Protein AF-A0A3D3TN47-F1 (afdb_monomer_lite)

Structure (mmCIF, N/CA/C/O backbone):
data_AF-A0A3D3TN47-F1
#
_entry.id   AF-A0A3D3TN47-F1
#
loop_
_atom_site.group_PDB
_atom_site.id
_atom_site.type_symbol
_atom_site.label_atom_id
_atom_site.label_alt_id
_atom_site.label_comp_id
_atom_site.label_asym_id
_atom_site.label_entity_id
_atom_site.label_seq_id
_atom_site.pdbx_PDB_ins_code
_atom_site.Cartn_x
_atom_site.Cartn_y
_atom_site.Cartn_z
_atom_site.occupancy
_atom_site.B_iso_or_equiv
_atom_site.auth_seq_id
_atom_site.auth_comp_id
_atom_site.auth_asym_id
_atom_site.auth_atom_id
_atom_site.pdbx_PDB_model_num
ATOM 1 N N . MET A 1 1 ? -16.042 -6.419 -4.674 1.00 42.53 1 MET A N 1
ATOM 2 C CA . MET A 1 1 ? -15.156 -5.828 -3.650 1.00 42.53 1 MET A CA 1
ATOM 3 C C . MET A 1 1 ? -13.890 -6.664 -3.668 1.00 42.53 1 MET A C 1
ATOM 5 O O . MET A 1 1 ? -14.024 -7.875 -3.584 1.00 42.53 1 MET A O 1
ATOM 9 N N . GLY A 1 2 ? -12.740 -6.071 -3.995 1.00 46.91 2 GLY A N 1
ATOM 10 C CA . GLY A 1 2 ? -11.535 -6.812 -4.398 1.00 46.91 2 GLY A CA 1
ATOM 11 C C . GLY A 1 2 ? -10.475 -6.893 -3.302 1.00 46.91 2 GLY A C 1
ATOM 12 O O . GLY A 1 2 ? -10.335 -5.960 -2.513 1.00 46.91 2 GLY A O 1
ATOM 13 N N . GLU A 1 3 ? -9.739 -8.002 -3.286 1.00 45.47 3 GLU A N 1
ATOM 14 C CA . GLU A 1 3 ? -8.538 -8.207 -2.473 1.00 45.47 3 GLU A CA 1
ATOM 15 C C . GLU A 1 3 ? -7.293 -7.665 -3.191 1.00 45.47 3 GLU A C 1
ATOM 17 O O . GLU A 1 3 ? -7.209 -7.686 -4.422 1.00 45.47 3 GLU A O 1
ATOM 22 N N . LEU A 1 4 ? -6.326 -7.166 -2.419 1.00 60.03 4 LEU A N 1
ATOM 23 C CA . LEU A 1 4 ? -5.066 -6.619 -2.922 1.00 60.03 4 LEU A CA 1
ATOM 24 C C . LEU A 1 4 ? -3.936 -7.619 -2.718 1.00 60.03 4 LEU A C 1
ATOM 26 O O . LEU A 1 4 ? -3.632 -7.964 -1.579 1.00 60.03 4 LEU A O 1
ATOM 30 N N . PHE A 1 5 ? -3.294 -8.027 -3.812 1.00 53.28 5 PHE A N 1
ATOM 31 C CA . PHE A 1 5 ? -2.181 -8.974 -3.810 1.00 53.28 5 PHE A CA 1
ATOM 32 C C . PHE A 1 5 ? -0.846 -8.237 -3.952 1.00 53.28 5 PHE A C 1
ATOM 34 O O . PHE A 1 5 ? -0.632 -7.523 -4.932 1.00 53.28 5 PHE A O 1
ATOM 41 N N . PHE A 1 6 ? 0.076 -8.452 -3.015 1.00 59.81 6 PHE A N 1
ATOM 42 C CA . PHE A 1 6 ? 1.464 -7.993 -3.117 1.00 59.81 6 PHE A CA 1
ATOM 43 C C . PHE A 1 6 ? 2.414 -9.184 -3.105 1.00 59.81 6 PHE A C 1
ATOM 45 O O . PHE A 1 6 ? 2.288 -10.053 -2.248 1.00 59.81 6 PHE A O 1
ATOM 52 N N . ILE A 1 7 ? 3.376 -9.225 -4.027 1.00 49.03 7 ILE A N 1
ATOM 53 C CA . ILE A 1 7 ? 4.426 -10.251 -4.027 1.00 49.03 7 ILE A CA 1
ATOM 54 C C . ILE A 1 7 ? 5.435 -9.889 -2.941 1.00 49.03 7 ILE A C 1
ATOM 56 O O . ILE A 1 7 ? 6.019 -8.806 -2.960 1.00 49.03 7 ILE A O 1
ATOM 60 N N . LYS A 1 8 ? 5.642 -10.797 -1.991 1.00 49.28 8 LYS A N 1
ATOM 61 C CA . LYS A 1 8 ? 6.724 -10.718 -1.016 1.00 49.28 8 LYS A CA 1
ATOM 62 C C . LYS A 1 8 ? 7.684 -11.849 -1.351 1.00 49.28 8 LYS A C 1
ATOM 64 O O . LYS A 1 8 ? 7.360 -13.002 -1.093 1.00 49.28 8 LYS A O 1
ATOM 69 N N . SER A 1 9 ? 8.862 -11.501 -1.855 1.00 44.03 9 SER A N 1
ATOM 70 C CA . SER A 1 9 ? 10.006 -12.384 -2.136 1.00 44.03 9 SER A CA 1
ATOM 71 C C . SER A 1 9 ? 10.052 -13.091 -3.491 1.00 44.03 9 SER A C 1
ATOM 73 O O . SER A 1 9 ? 9.040 -13.411 -4.117 1.00 44.03 9 SER A O 1
ATOM 75 N N . ASP A 1 10 ? 11.296 -13.388 -3.851 1.00 51.84 10 ASP A N 1
ATOM 76 C CA . ASP A 1 10 ? 11.795 -14.149 -4.996 1.00 51.84 10 ASP A CA 1
ATOM 77 C C . ASP A 1 10 ? 11.245 -15.594 -5.053 1.00 51.84 10 ASP A C 1
ATOM 79 O O . ASP A 1 10 ? 11.454 -16.304 -6.033 1.00 51.84 10 ASP A O 1
ATOM 83 N N . GLU A 1 11 ? 10.506 -16.022 -4.022 1.00 54.69 11 GLU A N 1
ATOM 84 C CA . GLU A 1 11 ? 9.894 -17.349 -3.885 1.00 54.69 11 GLU A CA 1
ATOM 85 C C . GLU A 1 11 ? 8.419 -17.403 -4.337 1.00 54.69 11 GLU A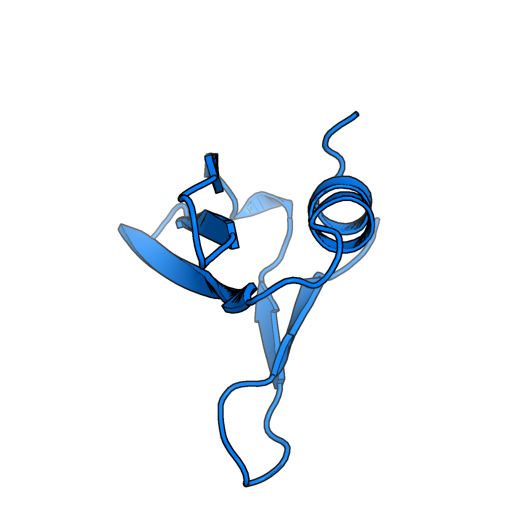 C 1
ATOM 87 O O . GLU A 1 11 ? 7.793 -18.459 -4.271 1.00 54.69 11 GLU A O 1
ATOM 92 N N . GLY A 1 12 ? 7.837 -16.291 -4.812 1.00 55.25 12 GLY A N 1
ATOM 93 C CA . GLY A 1 12 ? 6.488 -16.282 -5.405 1.00 55.25 12 GLY A CA 1
ATOM 94 C C . GLY A 1 12 ? 5.328 -16.269 -4.400 1.00 55.25 12 GLY A C 1
ATOM 95 O O . GLY A 1 12 ? 4.200 -16.612 -4.751 1.00 55.25 12 GLY A O 1
ATOM 96 N N . ASN A 1 13 ? 5.578 -15.859 -3.156 1.00 53.62 13 ASN A N 1
ATOM 97 C CA . ASN A 1 13 ? 4.538 -15.738 -2.135 1.00 53.62 13 ASN A CA 1
ATOM 98 C C . ASN A 1 13 ? 3.777 -14.406 -2.256 1.00 53.62 13 ASN A C 1
ATOM 100 O O . ASN A 1 13 ? 4.381 -13.341 -2.407 1.00 53.62 13 ASN A O 1
ATOM 104 N N . TYR A 1 14 ? 2.447 -14.452 -2.126 1.00 63.53 14 TYR A N 1
ATOM 105 C CA . TYR A 1 14 ? 1.584 -13.268 -2.135 1.00 63.53 14 TYR A CA 1
ATOM 106 C C . TYR A 1 14 ? 1.070 -12.952 -0.727 1.00 63.53 14 TYR A C 1
ATOM 108 O O . TYR A 1 14 ? 0.620 -13.838 -0.004 1.00 63.53 14 TYR A O 1
ATOM 116 N N . ILE A 1 15 ? 1.085 -11.676 -0.350 1.00 67.81 15 ILE A N 1
ATOM 117 C CA . ILE A 1 15 ? 0.325 -11.150 0.784 1.00 67.81 15 ILE A CA 1
ATOM 118 C C . ILE A 1 15 ? -0.998 -10.607 0.244 1.00 67.81 15 ILE A C 1
ATOM 120 O O . ILE A 1 15 ? -0.983 -9.738 -0.629 1.00 67.81 15 ILE A O 1
ATOM 124 N N . SER A 1 16 ? -2.118 -11.087 0.791 1.00 75.00 16 SER A N 1
ATOM 125 C CA . SER A 1 16 ? -3.439 -10.483 0.589 1.00 75.00 16 SER A CA 1
ATOM 126 C C . SER A 1 16 ? -3.763 -9.559 1.764 1.00 75.00 16 SER A C 1
ATOM 128 O O . SER A 1 16 ? -3.687 -9.977 2.924 1.00 75.00 16 SER A O 1
ATOM 130 N N . ILE A 1 17 ? -4.088 -8.295 1.479 1.00 79.38 17 ILE A N 1
ATOM 131 C CA . ILE A 1 17 ? -4.556 -7.329 2.483 1.00 79.38 17 ILE A CA 1
ATOM 132 C C . ILE A 1 17 ? -6.013 -6.978 2.157 1.00 79.38 17 ILE A C 1
ATOM 134 O O . ILE A 1 17 ? -6.262 -6.361 1.116 1.00 79.38 17 ILE A O 1
ATOM 138 N N . PRO A 1 18 ? -6.980 -7.315 3.031 1.00 82.44 18 PRO A N 1
ATOM 139 C CA 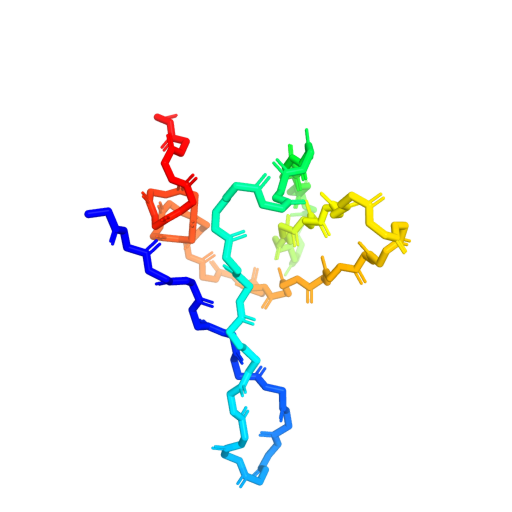. PRO A 1 18 ? -8.370 -6.920 2.835 1.00 82.44 18 PRO A CA 1
ATOM 140 C C . PRO A 1 18 ? -8.518 -5.393 2.856 1.00 82.44 18 PRO A C 1
ATOM 142 O O . PRO A 1 18 ? -7.929 -4.710 3.701 1.00 82.44 18 PRO A O 1
ATOM 145 N N . ARG A 1 19 ? -9.304 -4.837 1.926 1.00 82.31 19 ARG A N 1
ATOM 146 C CA . ARG A 1 19 ? -9.419 -3.380 1.724 1.00 82.31 19 ARG A CA 1
ATOM 147 C C . ARG A 1 19 ? -9.949 -2.658 2.960 1.00 82.31 19 ARG A C 1
ATOM 149 O O . ARG A 1 19 ? -9.530 -1.533 3.236 1.00 82.31 19 ARG A O 1
ATOM 156 N N . GLU A 1 20 ? -10.855 -3.299 3.683 1.00 87.44 20 GLU A N 1
ATOM 157 C CA . GLU A 1 20 ? -11.473 -2.834 4.922 1.00 87.44 20 GLU A CA 1
ATOM 158 C C . GLU A 1 20 ? -10.467 -2.656 6.061 1.00 87.44 20 GLU A C 1
ATOM 160 O O . GLU A 1 20 ? -10.691 -1.846 6.958 1.00 87.44 20 GLU A O 1
ATOM 165 N N . ARG A 1 21 ? -9.329 -3.355 5.999 1.00 88.62 21 ARG A N 1
ATOM 166 C CA . ARG A 1 21 ? -8.260 -3.235 6.993 1.00 88.62 21 ARG A CA 1
ATOM 167 C C . ARG A 1 21 ? -7.311 -2.085 6.694 1.00 88.62 21 ARG A C 1
ATOM 169 O O . ARG A 1 21 ? -6.530 -1.713 7.565 1.00 88.62 21 ARG A O 1
ATOM 176 N N . ILE A 1 22 ? -7.349 -1.516 5.488 1.00 90.56 22 ILE A N 1
ATOM 177 C CA . ILE A 1 22 ? -6.475 -0.411 5.085 1.00 90.56 22 ILE A CA 1
ATOM 178 C C . ILE A 1 22 ? -7.012 0.894 5.668 1.00 90.56 22 ILE A C 1
ATOM 180 O O . ILE A 1 22 ? -8.050 1.401 5.244 1.00 90.56 22 ILE A O 1
ATOM 184 N N . LYS A 1 23 ? -6.258 1.465 6.610 1.00 93.88 23 LYS A N 1
ATOM 185 C CA . LYS A 1 23 ? -6.561 2.760 7.230 1.00 93.88 23 LYS A CA 1
ATOM 186 C C . LYS A 1 23 ? -5.993 3.932 6.444 1.00 93.88 23 LYS A C 1
ATOM 188 O O . LYS A 1 23 ? -6.598 4.999 6.422 1.00 93.88 23 LYS A O 1
ATOM 193 N N . LYS A 1 24 ? -4.812 3.760 5.847 1.00 92.69 24 LYS A N 1
ATOM 194 C CA . LYS A 1 24 ? -4.089 4.851 5.190 1.00 92.69 24 LYS A CA 1
ATOM 195 C C . LYS A 1 24 ? -3.276 4.336 4.013 1.00 92.69 24 LYS A C 1
ATOM 197 O O . LYS A 1 24 ? -2.649 3.281 4.103 1.00 92.69 24 LYS A O 1
ATOM 202 N N . ILE A 1 25 ? -3.276 5.115 2.938 1.00 90.69 25 ILE A N 1
ATOM 203 C CA . ILE A 1 25 ? -2.444 4.909 1.756 1.00 90.69 25 ILE A CA 1
ATOM 204 C C . ILE A 1 25 ? -1.634 6.188 1.556 1.00 90.69 25 ILE A C 1
ATOM 206 O O . ILE A 1 25 ? -2.188 7.285 1.547 1.00 90.69 25 ILE A O 1
ATOM 210 N N . GLU A 1 26 ? -0.319 6.059 1.418 1.00 91.94 26 GLU A N 1
ATOM 211 C CA . GLU A 1 26 ? 0.580 7.178 1.143 1.00 91.94 26 GLU A CA 1
ATOM 212 C C . GLU A 1 26 ? 1.459 6.856 -0.060 1.00 91.94 26 GLU A C 1
ATOM 214 O O . GLU A 1 26 ? 2.217 5.888 -0.050 1.00 91.94 26 GLU A O 1
ATOM 219 N N . SER A 1 27 ? 1.408 7.695 -1.091 1.00 89.50 27 SER A N 1
ATOM 220 C CA . SER A 1 27 ? 2.333 7.622 -2.221 1.00 89.50 27 SER A CA 1
ATOM 221 C C . SER A 1 27 ? 3.518 8.559 -2.003 1.00 89.50 27 SER A C 1
ATOM 223 O O . SER A 1 27 ? 3.324 9.748 -1.740 1.00 89.50 2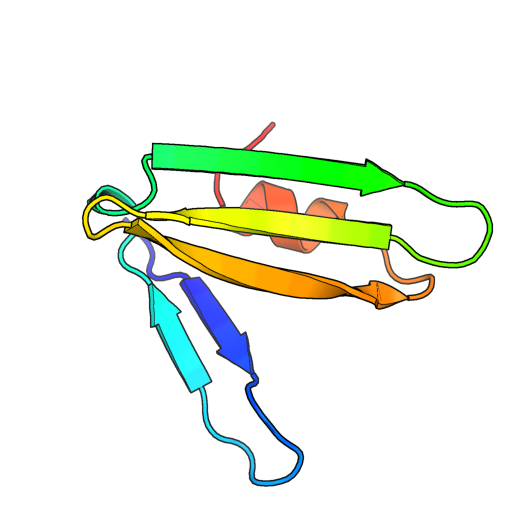7 SER A O 1
ATOM 225 N N . LYS A 1 28 ? 4.746 8.062 -2.172 1.00 88.62 28 LYS A N 1
ATOM 226 C CA . LYS A 1 28 ? 5.964 8.884 -2.200 1.00 88.62 28 LYS A CA 1
ATOM 227 C C . LYS A 1 28 ? 6.694 8.696 -3.526 1.00 88.62 28 LYS A C 1
ATOM 229 O O . LYS A 1 28 ? 7.039 7.577 -3.899 1.00 88.62 28 LYS A O 1
ATOM 234 N N . THR A 1 29 ? 6.965 9.811 -4.195 1.00 86.06 29 THR A N 1
ATOM 235 C CA . THR A 1 29 ? 7.734 9.866 -5.443 1.00 86.06 29 THR A CA 1
ATOM 236 C C . THR A 1 29 ? 9.087 10.505 -5.157 1.00 86.06 29 THR A C 1
ATOM 238 O O . THR A 1 29 ? 9.151 11.683 -4.812 1.00 86.06 29 THR A O 1
ATOM 241 N N . GLY A 1 30 ? 10.156 9.723 -5.271 1.00 81.81 30 GLY A N 1
ATOM 242 C CA . GLY A 1 30 ? 11.540 10.187 -5.290 1.00 81.81 30 GLY A CA 1
ATOM 243 C C . GLY A 1 30 ? 12.087 10.267 -6.717 1.00 81.81 30 GLY A C 1
ATOM 244 O O . GLY A 1 30 ? 11.408 9.920 -7.683 1.00 81.81 30 GLY A O 1
ATOM 245 N N . LEU A 1 31 ? 13.337 10.719 -6.851 1.00 76.12 31 LEU A N 1
ATOM 246 C CA . LEU A 1 31 ? 13.993 10.900 -8.153 1.00 76.12 31 LEU A CA 1
ATOM 247 C C . LEU A 1 31 ? 14.224 9.569 -8.897 1.00 76.12 31 LEU A C 1
ATOM 249 O O . LEU A 1 31 ? 14.170 9.531 -10.121 1.00 76.12 31 LEU A O 1
ATOM 253 N N . LEU A 1 32 ? 14.475 8.487 -8.154 1.00 75.62 32 LEU A N 1
ATOM 254 C CA . LEU A 1 32 ? 14.815 7.162 -8.694 1.00 75.62 32 LEU A CA 1
ATOM 255 C C . LEU A 1 32 ? 13.829 6.066 -8.283 1.00 75.62 32 LEU A C 1
ATOM 257 O O . LEU A 1 32 ? 13.855 4.977 -8.844 1.00 75.62 32 LEU A O 1
ATOM 261 N N . ASN A 1 33 ? 12.965 6.342 -7.309 1.00 78.12 33 ASN A N 1
ATOM 262 C CA . ASN A 1 33 ? 12.065 5.353 -6.749 1.00 78.12 33 ASN A CA 1
ATOM 263 C C . ASN A 1 33 ? 10.683 5.939 -6.488 1.00 78.12 33 ASN A C 1
ATOM 265 O O . ASN A 1 33 ? 10.519 7.064 -6.015 1.00 78.12 33 ASN A O 1
ATOM 269 N N . LYS A 1 34 ? 9.674 5.125 -6.754 1.00 85.00 34 LYS A N 1
ATOM 270 C CA . LYS A 1 34 ? 8.287 5.387 -6.401 1.00 85.00 34 LYS A CA 1
ATOM 271 C C . LYS A 1 34 ? 7.834 4.316 -5.431 1.00 85.00 34 LYS A C 1
ATOM 273 O O . LYS A 1 34 ? 8.104 3.139 -5.654 1.00 85.00 34 LYS A O 1
ATOM 278 N N . ARG A 1 35 ? 7.138 4.716 -4.371 1.00 88.50 35 ARG A N 1
ATOM 279 C CA . ARG A 1 35 ? 6.628 3.774 -3.376 1.00 88.50 35 ARG A CA 1
ATOM 280 C C . ARG A 1 35 ? 5.236 4.112 -2.903 1.00 88.50 35 ARG A C 1
ATOM 282 O O . ARG A 1 35 ? 4.885 5.283 -2.757 1.00 88.50 35 ARG A O 1
ATOM 289 N N . VAL A 1 36 ? 4.484 3.065 -2.602 1.00 88.38 36 VAL A N 1
ATOM 290 C CA . VAL A 1 36 ? 3.194 3.151 -1.926 1.00 88.38 36 VAL A CA 1
ATOM 291 C C . VAL A 1 36 ? 3.337 2.511 -0.554 1.00 88.38 36 VAL A C 1
ATOM 293 O O . VAL A 1 36 ? 3.827 1.392 -0.425 1.00 88.38 36 VAL A O 1
ATOM 296 N N . ILE A 1 37 ? 2.947 3.251 0.474 1.00 90.50 37 ILE A N 1
ATOM 297 C CA . ILE A 1 37 ? 2.950 2.815 1.864 1.00 90.50 37 ILE A CA 1
ATOM 298 C C . ILE A 1 37 ? 1.496 2.577 2.256 1.00 90.50 37 ILE A C 1
ATOM 300 O O . ILE A 1 37 ? 0.662 3.472 2.126 1.00 90.50 37 ILE A O 1
ATOM 304 N N . VAL A 1 38 ? 1.194 1.368 2.718 1.00 89.88 38 VAL A N 1
ATOM 305 C CA . VAL A 1 38 ? -0.146 0.951 3.135 1.00 89.88 38 VAL A CA 1
ATOM 306 C C . VAL A 1 38 ? -0.107 0.652 4.627 1.00 89.88 38 VAL A C 1
ATOM 308 O O . VAL A 1 38 ? 0.594 -0.265 5.051 1.00 89.88 38 VAL A O 1
ATOM 311 N N . SER A 1 39 ? -0.860 1.408 5.422 1.00 93.19 39 SER A N 1
ATOM 312 C CA . SER A 1 39 ? -1.007 1.174 6.862 1.00 93.19 39 SER A CA 1
ATOM 313 C C . SER A 1 39 ? -2.371 0.571 7.165 1.00 93.19 39 SER A C 1
ATOM 315 O O . SER A 1 39 ? -3.401 1.026 6.656 1.00 93.19 39 SER A O 1
ATOM 317 N N . THR A 1 40 ? -2.377 -0.446 8.019 1.00 91.69 40 THR A N 1
ATOM 318 C CA . THR A 1 40 ? -3.567 -1.238 8.343 1.00 91.69 40 THR A CA 1
ATOM 319 C C . THR A 1 40 ? -4.043 -1.035 9.779 1.00 91.69 40 THR A C 1
ATOM 321 O O . THR A 1 40 ? -3.406 -0.363 10.591 1.00 91.69 40 THR A O 1
ATOM 324 N N . ASP A 1 41 ? -5.220 -1.569 10.086 1.00 93.00 41 ASP A N 1
ATOM 325 C CA . ASP A 1 41 ? -5.892 -1.418 11.371 1.00 93.00 41 ASP A CA 1
ATOM 326 C C . ASP A 1 41 ? -5.167 -2.027 12.5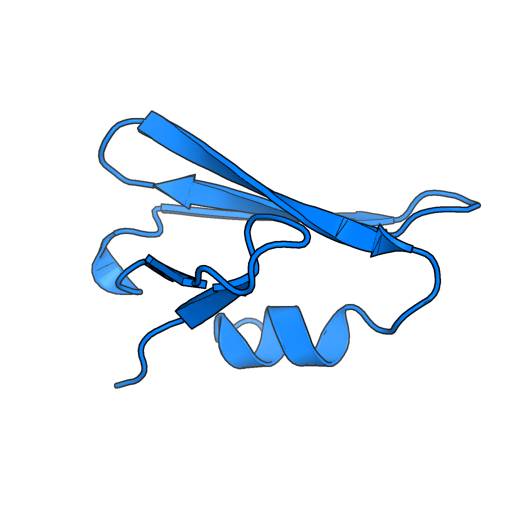70 1.00 93.00 41 ASP A C 1
ATOM 328 O O . ASP A 1 41 ? -5.298 -1.477 13.664 1.00 93.00 41 ASP A O 1
ATOM 332 N N . ASN A 1 42 ? -4.381 -3.078 12.342 1.00 91.31 42 ASN A N 1
ATOM 333 C CA . ASN A 1 42 ? -3.544 -3.770 13.319 1.00 91.31 42 ASN A CA 1
ATOM 334 C C . ASN A 1 42 ? -2.112 -3.219 13.375 1.00 91.31 42 ASN A C 1
ATOM 336 O O . ASN A 1 42 ? -1.192 -3.948 13.740 1.00 91.31 42 ASN A O 1
ATOM 340 N N . GLU A 1 43 ? -1.928 -1.968 12.953 1.00 90.31 43 GLU A N 1
ATOM 341 C CA . GLU A 1 43 ? -0.651 -1.249 12.992 1.00 90.31 43 GLU A CA 1
ATOM 342 C C . GLU A 1 43 ? 0.438 -1.835 12.074 1.00 90.31 43 GLU A C 1
ATOM 344 O O . GLU A 1 43 ? 1.581 -1.376 12.090 1.00 90.31 43 GLU A O 1
ATOM 349 N N . GLN A 1 44 ? 0.102 -2.793 11.197 1.00 89.31 44 GLN A N 1
ATOM 350 C CA . GLN A 1 44 ? 1.041 -3.268 10.182 1.00 89.31 44 GLN A CA 1
ATOM 351 C C . GLN A 1 44 ? 1.166 -2.259 9.043 1.00 89.31 44 GLN A C 1
ATOM 353 O O . GLN A 1 44 ? 0.177 -1.690 8.566 1.00 89.31 44 GLN A O 1
ATOM 358 N N . THR A 1 45 ? 2.406 -2.071 8.592 1.00 89.75 45 THR A N 1
ATOM 359 C CA . THR A 1 45 ? 2.749 -1.205 7.465 1.00 89.75 45 THR A CA 1
ATOM 360 C C . THR A 1 45 ? 3.429 -2.020 6.375 1.00 89.75 45 THR A C 1
ATOM 362 O O . THR A 1 45 ? 4.396 -2.735 6.634 1.00 89.75 45 THR A O 1
ATOM 365 N N . TYR A 1 46 ? 2.937 -1.875 5.149 1.00 85.94 46 TYR A N 1
ATOM 366 C CA . TYR A 1 46 ? 3.464 -2.523 3.956 1.00 85.94 46 TYR A CA 1
ATOM 367 C C . TYR A 1 46 ? 4.045 -1.468 3.025 1.00 85.94 46 TYR A C 1
ATOM 369 O O . TYR A 1 46 ? 3.439 -0.418 2.809 1.00 85.94 46 TYR A O 1
ATOM 377 N N . ILE A 1 47 ? 5.226 -1.751 2.481 1.00 85.75 47 ILE A N 1
ATOM 378 C CA . ILE A 1 47 ? 5.918 -0.874 1.540 1.00 85.75 47 ILE A CA 1
ATOM 379 C C . ILE A 1 47 ? 5.977 -1.598 0.205 1.00 85.75 47 ILE A C 1
ATOM 381 O O . ILE A 1 47 ? 6.508 -2.702 0.114 1.00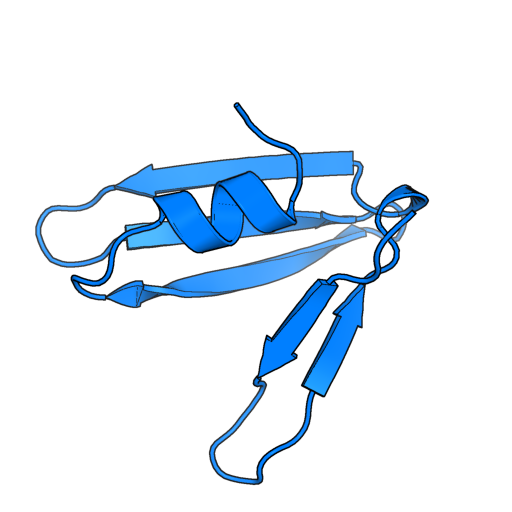 85.75 47 ILE A O 1
ATOM 385 N N . ILE A 1 48 ? 5.411 -0.960 -0.811 1.00 83.38 48 ILE A N 1
ATOM 386 C CA . ILE A 1 48 ? 5.391 -1.451 -2.181 1.00 83.38 48 ILE A CA 1
ATOM 387 C C . ILE A 1 48 ? 6.318 -0.534 -2.963 1.00 83.38 48 ILE A C 1
ATOM 389 O O . ILE A 1 48 ? 5.927 0.575 -3.345 1.00 83.38 48 ILE A O 1
ATOM 393 N N . ASP A 1 49 ? 7.564 -0.965 -3.129 1.00 80.94 49 ASP A N 1
ATOM 394 C CA . ASP A 1 49 ? 8.518 -0.287 -3.999 1.00 80.94 49 ASP A CA 1
ATOM 395 C C . ASP A 1 49 ? 8.212 -0.666 -5.452 1.00 80.94 49 ASP A C 1
ATOM 397 O O . ASP A 1 49 ? 7.992 -1.829 -5.783 1.00 80.94 49 ASP A O 1
ATOM 401 N N . ASN A 1 50 ? 8.130 0.344 -6.311 1.00 74.94 50 ASN A N 1
ATOM 402 C CA . ASN A 1 50 ? 7.729 0.197 -7.706 1.00 74.94 50 ASN A CA 1
ATOM 403 C C . ASN A 1 50 ? 8.773 0.805 -8.654 1.00 74.94 50 ASN A C 1
ATOM 405 O O . ASN A 1 50 ? 8.428 1.174 -9.772 1.00 74.94 50 ASN A O 1
ATOM 409 N N . ASP A 1 51 ? 10.020 0.973 -8.194 1.00 75.12 51 ASP A N 1
ATOM 410 C CA . ASP A 1 51 ? 11.149 1.565 -8.926 1.00 75.12 51 ASP A CA 1
ATOM 411 C C . ASP A 1 51 ? 10.719 2.707 -9.868 1.00 75.12 51 ASP A C 1
ATOM 413 O O . ASP A 1 51 ? 10.173 3.722 -9.417 1.00 75.12 51 ASP A O 1
ATOM 417 N N . MET A 1 52 ? 10.919 2.535 -11.181 1.00 61.81 52 MET A N 1
ATOM 418 C CA . MET A 1 52 ? 10.484 3.481 -12.212 1.00 61.81 52 MET A CA 1
ATOM 419 C C . MET A 1 52 ? 9.069 3.210 -12.748 1.00 61.81 52 MET A C 1
ATOM 421 O O . MET A 1 52 ? 8.506 4.069 -13.442 1.00 61.81 52 MET A O 1
ATOM 425 N N . LEU A 1 53 ? 8.475 2.059 -12.421 1.00 66.44 53 LEU A N 1
ATOM 426 C CA . LEU A 1 53 ? 7.156 1.646 -12.891 1.00 66.44 53 LEU A CA 1
ATOM 427 C C . LEU A 1 53 ? 6.056 2.596 -12.392 1.00 66.44 53 LEU A C 1
ATOM 429 O O . LEU A 1 53 ? 6.173 3.336 -11.410 1.00 66.44 53 LEU A O 1
ATOM 433 N N . SER A 1 54 ? 4.956 2.639 -13.140 1.00 74.50 54 SER A N 1
ATOM 434 C CA . SER A 1 54 ? 3.846 3.543 -12.844 1.00 74.50 54 SER A CA 1
ATOM 435 C C . SER A 1 54 ? 3.106 3.112 -11.575 1.00 74.50 54 SER A C 1
ATOM 437 O O . SER A 1 54 ? 2.582 2.004 -11.508 1.00 74.50 54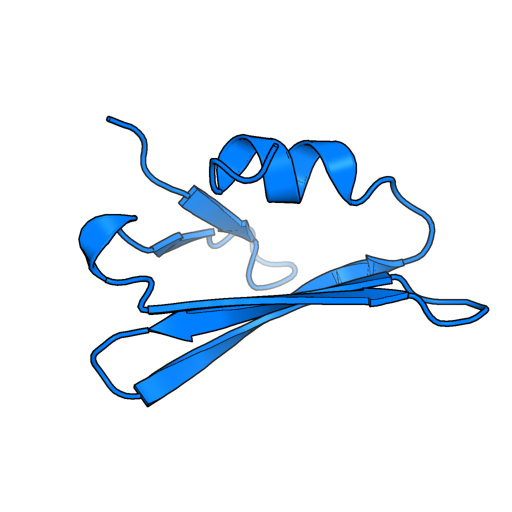 SER A O 1
ATOM 439 N N . MET A 1 55 ? 2.988 4.009 -10.585 1.00 82.25 55 MET A N 1
ATOM 440 C CA . MET A 1 55 ? 2.165 3.778 -9.383 1.00 82.25 55 MET A CA 1
ATOM 441 C C . MET A 1 55 ? 0.664 3.738 -9.682 1.00 82.25 55 MET A C 1
ATOM 443 O O . MET A 1 55 ? -0.107 3.294 -8.837 1.00 82.25 55 MET A O 1
ATOM 447 N N . LYS A 1 56 ? 0.238 4.193 -10.868 1.00 82.56 56 LYS A N 1
ATOM 448 C CA . LYS A 1 56 ? -1.180 4.326 -11.220 1.00 82.56 56 LYS A CA 1
ATOM 449 C C . LYS A 1 56 ? -1.940 3.009 -11.061 1.00 82.56 56 LYS A C 1
ATOM 451 O O . LYS A 1 56 ? -3.048 3.014 -10.541 1.00 82.56 56 LYS A O 1
ATOM 456 N N . SER A 1 57 ? -1.337 1.888 -11.454 1.00 76.81 57 SER A N 1
ATOM 457 C CA . SER A 1 57 ? -1.967 0.568 -11.336 1.00 76.81 57 SER A CA 1
ATOM 458 C C . SER A 1 57 ? -2.137 0.134 -9.877 1.00 76.81 57 SER A C 1
ATOM 460 O O . SER A 1 57 ? -3.181 -0.402 -9.524 1.00 76.81 57 SER A O 1
ATOM 462 N N . ILE A 1 58 ? -1.149 0.417 -9.019 1.00 79.38 58 ILE A N 1
ATOM 463 C CA . ILE A 1 58 ? -1.197 0.092 -7.584 1.00 79.38 58 ILE A CA 1
ATOM 464 C C . ILE A 1 58 ? -2.271 0.936 -6.896 1.00 79.38 58 ILE A C 1
ATOM 466 O O . ILE A 1 58 ? -3.126 0.406 -6.194 1.00 79.38 58 ILE A O 1
ATOM 470 N N . LEU A 1 59 ? -2.261 2.247 -7.140 1.00 82.62 59 LEU A N 1
ATOM 471 C CA . LEU A 1 59 ? -3.233 3.179 -6.572 1.00 82.62 59 LEU A CA 1
ATOM 472 C C . LEU A 1 59 ? -4.659 2.854 -7.035 1.00 82.62 59 LEU A C 1
ATOM 474 O O . LEU A 1 59 ? -5.564 2.767 -6.210 1.00 82.62 59 LEU A O 1
ATOM 478 N N . SER A 1 60 ? -4.844 2.551 -8.323 1.00 83.06 60 SER A N 1
ATOM 479 C CA . SER A 1 60 ? -6.143 2.137 -8.856 1.00 83.06 60 SER A CA 1
ATOM 480 C C . SER A 1 60 ? -6.637 0.827 -8.238 1.00 83.06 60 SER A C 1
ATOM 482 O O . SER A 1 60 ? -7.825 0.723 -7.940 1.00 83.06 60 SER A O 1
ATOM 484 N N . ALA A 1 61 ? -5.756 -0.155 -8.013 1.00 77.00 61 ALA A N 1
ATOM 485 C CA . ALA A 1 61 ? -6.119 -1.394 -7.327 1.00 77.00 61 ALA A CA 1
ATOM 486 C C . ALA A 1 61 ? -6.528 -1.134 -5.866 1.00 77.00 61 ALA A C 1
ATOM 488 O O . ALA A 1 61 ? -7.437 -1.782 -5.351 1.00 77.00 61 ALA A O 1
ATOM 489 N N . LEU A 1 62 ? -5.897 -0.152 -5.212 1.00 80.75 62 LEU A N 1
ATOM 490 C CA . LEU A 1 62 ? -6.222 0.290 -3.850 1.00 80.75 62 LEU A CA 1
ATOM 491 C C . LEU A 1 62 ? -7.508 1.140 -3.775 1.00 80.75 62 LEU A C 1
ATOM 493 O O . LEU A 1 62 ? -7.995 1.436 -2.678 1.00 80.75 62 LEU A O 1
ATOM 497 N N . GLY A 1 63 ? -8.089 1.496 -4.924 1.00 79.50 63 GLY A N 1
ATOM 498 C CA . GLY A 1 63 ? -9.284 2.333 -5.024 1.00 79.50 63 GLY A CA 1
ATOM 499 C C . GLY A 1 63 ? -9.014 3.835 -4.901 1.00 79.50 63 GLY A C 1
ATOM 500 O O . GLY A 1 63 ? -9.960 4.595 -4.702 1.00 79.50 63 GLY A O 1
ATOM 501 N N . GLU A 1 64 ? -7.757 4.264 -5.020 1.00 77.62 64 GLU A N 1
ATOM 502 C CA . GLU A 1 64 ? -7.384 5.677 -5.129 1.00 77.62 64 GLU A CA 1
ATOM 503 C C . GLU A 1 64 ? -7.620 6.162 -6.574 1.00 77.62 64 GLU A C 1
ATOM 505 O O . GLU A 1 64 ? -7.368 5.423 -7.532 1.00 77.62 64 GLU A O 1
ATOM 510 N N . LYS A 1 65 ? -8.147 7.385 -6.732 1.00 61.41 65 LYS A N 1
ATOM 511 C CA . LYS A 1 65 ? -8.452 7.998 -8.040 1.00 61.41 65 LYS A CA 1
ATOM 512 C C . LYS A 1 65 ? -7.247 8.698 -8.658 1.00 61.41 65 LYS A C 1
ATOM 514 O O . LYS A 1 65 ? -6.520 9.383 -7.909 1.00 61.41 65 LYS A O 1
#

Radius of gyration: 11.73 Å; chains: 1; bounding box: 30×28×26 Å

Secondary structure (DSSP, 8-state):
-PPEEEEETTTTEEEEE-GGGEEEEEEEE-SS-EEEEEEETTS-EEEEE-TTS-THHHHHHTT--

Sequence (65 aa):
MGELFFIKSDEGNYISIPRERIKKIESKTGLLNKRVIVSTDNEQTYIIDNDMLSMKSILSALGEK

pLDDT: mean 76.32, std 14.76, range [42.53, 93.88]

Foldseek 3Di:
DDWDWDADDPVRDTDTDDLVQFPDWDWDDDPFWTWIWTAGPVRDIDIDIDGPDDCVVVCVNSVHD

Organism: NCBI:txid1236046